Protein AF-Q94750-F1 (afdb_monomer_lite)

Sequence (107 aa):
SGDMIKKALKELKERGGSSRQAIAKYIKTNYKVDDRAESHLRRALVTGVKSGKLVHTKGIGASGSFKLADKSVTPKKVARPKTSKPKTTPKKVSTKKPKVVKPKSTT

Structure (mmCIF, N/CA/C/O backbone):
data_AF-Q94750-F1
#
_entry.id   AF-Q94750-F1
#
loop_
_atom_site.group_PDB
_atom_site.id
_atom_site.type_symbol
_atom_site.label_atom_id
_atom_site.label_alt_id
_atom_site.label_comp_id
_atom_site.label_asym_id
_atom_site.label_entity_id
_atom_site.label_seq_id
_atom_site.pdbx_PDB_ins_code
_atom_site.Cartn_x
_atom_site.Cartn_y
_atom_site.Cartn_z
_atom_site.occupancy
_atom_site.B_iso_or_equiv
_atom_site.auth_seq_id
_atom_site.auth_comp_id
_atom_site.auth_asym_id
_atom_site.auth_atom_id
_atom_site.pdbx_PDB_model_num
ATOM 1 N N . SER A 1 1 ? -4.217 -11.133 -4.138 1.00 65.81 1 SER A N 1
ATOM 2 C CA . SER A 1 1 ? -3.713 -9.966 -3.368 1.00 65.81 1 SER A CA 1
ATOM 3 C C . SER A 1 1 ? -4.097 -8.601 -3.932 1.00 65.81 1 SER A C 1
ATOM 5 O O . SER A 1 1 ? -4.204 -7.665 -3.150 1.00 65.81 1 SER A O 1
ATOM 7 N N . GLY A 1 2 ? -4.287 -8.441 -5.251 1.00 78.69 2 GLY A N 1
ATOM 8 C CA . GLY A 1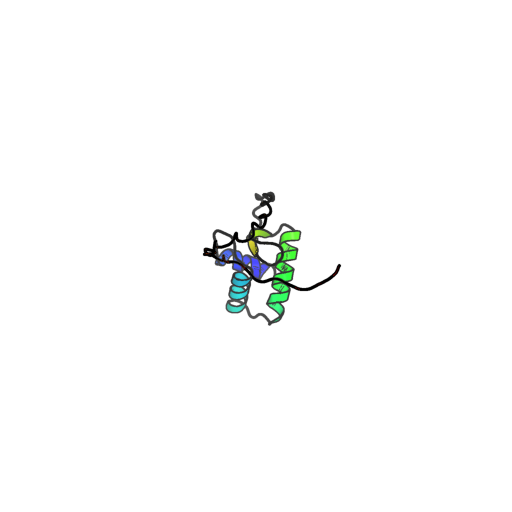 2 ? -4.562 -7.126 -5.851 1.00 78.69 2 GLY A CA 1
ATOM 9 C C . GLY A 1 2 ? -5.846 -6.454 -5.348 1.00 78.69 2 GLY A C 1
ATOM 10 O O . GLY A 1 2 ? -5.836 -5.255 -5.085 1.00 78.69 2 GLY A O 1
ATOM 11 N N . ASP A 1 3 ? -6.922 -7.212 -5.148 1.00 87.31 3 ASP A N 1
ATOM 12 C CA . ASP A 1 3 ? -8.224 -6.655 -4.749 1.00 87.31 3 ASP A CA 1
ATOM 13 C C . ASP A 1 3 ? -8.240 -6.140 -3.308 1.00 87.31 3 ASP A C 1
ATOM 15 O O . ASP A 1 3 ? -8.797 -5.077 -3.038 1.00 87.31 3 ASP A O 1
ATOM 19 N N . MET A 1 4 ? -7.527 -6.820 -2.404 1.00 89.88 4 MET A N 1
ATOM 20 C CA . MET A 1 4 ? -7.328 -6.364 -1.022 1.00 89.88 4 MET A CA 1
ATOM 21 C C . MET A 1 4 ? -6.568 -5.032 -0.970 1.00 89.88 4 MET A C 1
ATOM 23 O O . MET A 1 4 ? -6.937 -4.136 -0.216 1.00 89.88 4 MET A O 1
ATOM 27 N N . ILE A 1 5 ? -5.547 -4.867 -1.818 1.00 88.62 5 ILE A N 1
ATOM 28 C CA . ILE A 1 5 ? -4.765 -3.624 -1.906 1.00 88.62 5 ILE A CA 1
ATOM 29 C C . ILE A 1 5 ? -5.629 -2.483 -2.458 1.00 88.62 5 ILE A C 1
ATOM 31 O O . ILE A 1 5 ? -5.600 -1.379 -1.923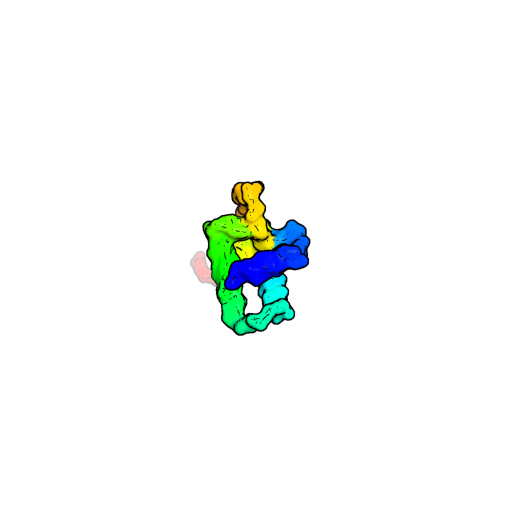 1.00 88.62 5 ILE A O 1
ATOM 35 N N . LYS A 1 6 ? -6.432 -2.739 -3.500 1.00 88.81 6 LYS A N 1
ATOM 36 C CA . LYS A 1 6 ? -7.344 -1.732 -4.065 1.00 88.81 6 LYS A CA 1
ATOM 37 C C . LYS A 1 6 ? -8.382 -1.266 -3.046 1.00 88.81 6 LYS A C 1
ATOM 39 O O . LYS A 1 6 ? -8.635 -0.068 -2.964 1.00 88.81 6 LYS A O 1
ATOM 44 N N . LYS A 1 7 ? -8.966 -2.190 -2.274 1.00 90.69 7 LYS A N 1
ATOM 45 C CA . LYS A 1 7 ? -9.904 -1.850 -1.195 1.00 90.69 7 LYS A CA 1
ATOM 46 C C . LYS A 1 7 ? -9.218 -1.032 -0.102 1.00 90.69 7 LYS A C 1
ATOM 48 O O . LYS A 1 7 ? -9.718 0.030 0.239 1.00 90.69 7 LYS A O 1
ATOM 53 N N . ALA A 1 8 ? -8.029 -1.441 0.340 1.00 91.19 8 ALA A N 1
ATOM 54 C CA . ALA A 1 8 ? -7.252 -0.689 1.326 1.00 91.19 8 ALA A CA 1
ATOM 55 C C . ALA A 1 8 ? -6.967 0.755 0.877 1.00 91.19 8 ALA A C 1
ATOM 57 O O . ALA A 1 8 ? -7.147 1.692 1.647 1.00 91.19 8 ALA A O 1
ATOM 58 N N . LEU A 1 9 ? -6.560 0.939 -0.385 1.00 88.19 9 LEU A N 1
ATOM 59 C CA . LEU A 1 9 ? -6.287 2.261 -0.960 1.00 88.19 9 LEU A CA 1
ATOM 60 C C . LEU A 1 9 ? -7.544 3.135 -1.064 1.00 88.19 9 LEU A C 1
ATOM 62 O O . LEU A 1 9 ? -7.451 4.352 -0.920 1.00 88.19 9 LEU A O 1
ATOM 66 N N . LYS A 1 10 ? -8.706 2.525 -1.318 1.00 88.25 10 LYS A N 1
ATOM 67 C CA . LYS A 1 10 ? -9.998 3.222 -1.362 1.00 88.25 10 LYS A CA 1
ATOM 68 C C . LYS A 1 10 ? -10.519 3.597 0.019 1.00 88.25 10 LYS A C 1
ATOM 70 O O . LYS A 1 10 ? -11.189 4.617 0.122 1.00 88.25 10 LYS A O 1
ATOM 75 N N . GLU A 1 11 ? -10.218 2.797 1.036 1.00 90.88 11 GLU A N 1
ATOM 76 C CA . GLU A 1 11 ? -10.700 3.021 2.398 1.00 90.88 11 GLU A CA 1
ATOM 77 C C . GLU A 1 11 ? -9.853 4.055 3.138 1.00 90.88 11 GLU A C 1
ATOM 79 O O . GLU A 1 11 ? -10.377 4.997 3.720 1.00 90.88 11 GLU A O 1
ATOM 84 N N . LEU A 1 12 ? -8.526 3.919 3.059 1.00 87.00 12 LEU A N 1
ATOM 85 C CA . LEU A 1 12 ? -7.602 4.769 3.810 1.00 87.00 12 LEU A CA 1
ATOM 86 C C . LEU A 1 12 ? -7.545 6.212 3.280 1.00 87.00 12 LEU A C 1
ATOM 88 O O . LEU A 1 12 ? -7.093 7.083 4.008 1.00 87.00 12 LEU A O 1
ATOM 92 N N . LYS A 1 13 ? -7.966 6.469 2.027 1.00 82.31 13 LYS A N 1
ATOM 93 C CA . LYS A 1 13 ? -8.091 7.801 1.375 1.00 82.31 13 LYS A CA 1
ATOM 94 C C . LYS A 1 13 ? -6.997 8.820 1.732 1.00 82.31 13 LYS A C 1
ATOM 9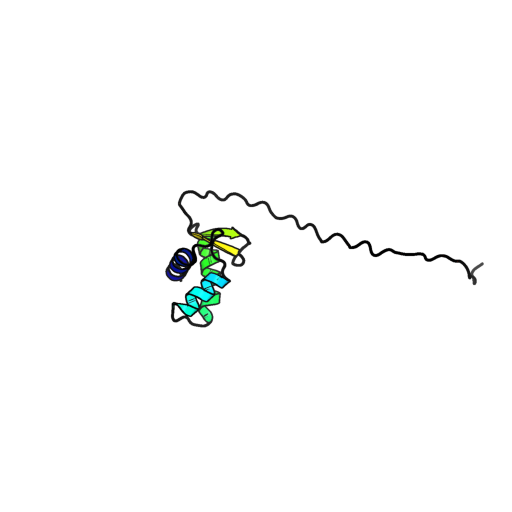6 O O . LYS A 1 13 ? -7.235 10.023 1.815 1.00 82.31 13 LYS A O 1
ATOM 101 N N . GLU A 1 14 ? -5.770 8.343 1.887 1.00 84.94 14 GLU A N 1
ATOM 102 C CA . GLU A 1 14 ? -4.637 9.171 2.277 1.00 84.94 14 GLU A CA 1
ATOM 103 C C . GLU A 1 14 ? -4.277 10.146 1.152 1.00 84.94 14 GLU A C 1
ATOM 105 O O . GLU A 1 14 ? -4.088 9.745 -0.002 1.00 84.94 14 GLU A O 1
ATOM 110 N N . ARG A 1 15 ? -4.091 11.432 1.484 1.00 83.25 15 ARG A N 1
ATOM 111 C CA . ARG A 1 15 ? -3.752 12.488 0.506 1.00 83.25 15 ARG A CA 1
ATOM 112 C C . ARG A 1 15 ? -2.520 12.128 -0.335 1.00 83.25 15 ARG A C 1
ATOM 114 O O . ARG A 1 15 ? -2.465 12.396 -1.536 1.00 83.25 15 ARG A O 1
ATOM 121 N N . GLY A 1 16 ? -1.531 11.500 0.302 1.00 82.69 16 GLY A N 1
ATOM 122 C CA . GLY A 1 16 ? -0.288 11.040 -0.317 1.00 82.69 16 GLY A CA 1
ATOM 123 C C . GLY A 1 16 ? -0.321 9.604 -0.842 1.00 82.69 16 GLY A C 1
ATOM 124 O O . GLY A 1 16 ? 0.724 9.112 -1.257 1.00 82.69 16 GLY A O 1
ATOM 125 N N . GLY A 1 17 ? -1.467 8.924 -0.824 1.00 88.69 17 GLY A N 1
ATOM 126 C CA . GLY A 1 17 ? -1.543 7.474 -0.998 1.00 88.69 17 GLY A CA 1
ATOM 127 C C . GLY A 1 17 ? -1.161 6.706 0.265 1.00 88.69 17 GLY A C 1
ATOM 128 O O . GLY A 1 17 ? -0.592 7.262 1.205 1.00 88.69 17 GLY A O 1
ATOM 129 N N . SER A 1 18 ? -1.470 5.413 0.290 1.00 91.50 18 SER A N 1
ATOM 130 C CA . SER A 1 18 ? -1.270 4.582 1.479 1.00 91.50 18 SER A CA 1
ATOM 131 C C . SER A 1 18 ? 0.088 3.893 1.449 1.00 91.50 18 SER A C 1
ATOM 133 O O . SER A 1 18 ? 0.541 3.392 0.415 1.00 91.50 18 SER A O 1
ATOM 135 N N . SER A 1 19 ? 0.748 3.854 2.605 1.00 91.12 19 SER A N 1
ATOM 136 C CA . SER A 1 19 ? 2.020 3.156 2.766 1.00 91.12 19 SER A CA 1
ATOM 137 C C . SER A 1 19 ? 1.823 1.642 2.836 1.00 91.12 19 SER A C 1
ATOM 139 O O . SER A 1 19 ? 0.755 1.150 3.208 1.00 91.12 19 SER A O 1
ATOM 141 N N . ARG A 1 20 ? 2.886 0.879 2.554 1.00 91.25 20 ARG A N 1
ATOM 142 C CA . ARG A 1 20 ? 2.885 -0.586 2.724 1.00 91.25 20 ARG A CA 1
ATOM 143 C C . ARG A 1 20 ? 2.377 -1.011 4.106 1.00 91.25 20 ARG A C 1
ATOM 145 O O . ARG A 1 20 ? 1.629 -1.975 4.207 1.00 91.25 20 ARG A O 1
ATOM 152 N N . GLN A 1 21 ? 2.808 -0.315 5.159 1.00 91.75 21 GLN A N 1
ATOM 153 C CA . GLN A 1 21 ? 2.449 -0.646 6.539 1.00 91.75 21 GLN A CA 1
ATOM 154 C C . GLN A 1 21 ? 0.962 -0.403 6.804 1.00 91.75 21 GLN A C 1
ATOM 156 O O . GLN A 1 21 ? 0.308 -1.259 7.390 1.00 91.75 21 GLN A O 1
ATOM 161 N N . ALA A 1 22 ? 0.416 0.713 6.315 1.00 91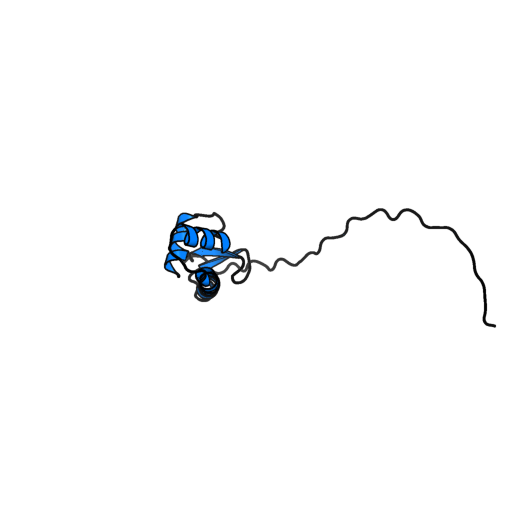.94 22 ALA A N 1
ATOM 162 C CA . ALA A 1 22 ? -1.005 1.017 6.449 1.00 91.94 22 ALA A CA 1
ATOM 163 C C . ALA A 1 22 ? -1.870 -0.015 5.707 1.00 91.94 22 ALA A C 1
ATOM 165 O O . ALA A 1 22 ? -2.830 -0.538 6.267 1.00 91.94 22 ALA A O 1
ATOM 166 N N . ILE A 1 23 ? -1.470 -0.388 4.486 1.00 91.06 23 ILE A N 1
ATOM 167 C CA . ILE A 1 23 ? -2.145 -1.432 3.702 1.00 91.06 23 ILE A CA 1
ATOM 168 C C . ILE A 1 23 ? -2.050 -2.787 4.417 1.00 91.06 23 ILE A C 1
ATOM 170 O O . ILE A 1 23 ? -3.045 -3.496 4.513 1.00 91.06 23 ILE A O 1
ATOM 174 N N . ALA A 1 24 ? -0.881 -3.148 4.957 1.00 91.12 24 ALA A N 1
ATOM 175 C CA . ALA A 1 24 ? -0.704 -4.397 5.699 1.00 91.12 24 ALA A CA 1
ATOM 176 C C . ALA A 1 24 ? -1.576 -4.443 6.962 1.00 91.12 24 ALA A C 1
ATOM 178 O O . ALA A 1 24 ? -2.216 -5.460 7.214 1.00 91.12 24 ALA A O 1
ATOM 179 N N . LYS A 1 25 ? -1.648 -3.337 7.715 1.00 92.38 25 LYS A N 1
ATOM 180 C CA . LYS A 1 25 ? -2.512 -3.216 8.895 1.00 92.38 25 LYS A CA 1
ATOM 181 C C . LYS A 1 25 ? -3.978 -3.392 8.511 1.00 92.38 25 LYS A C 1
ATOM 183 O O . LYS A 1 25 ? -4.642 -4.238 9.091 1.00 92.38 25 LYS A O 1
ATOM 188 N N . TYR A 1 26 ? -4.443 -2.674 7.489 1.00 92.50 26 TYR A N 1
ATOM 189 C CA . TYR A 1 26 ? -5.815 -2.795 6.997 1.00 92.50 26 TYR A CA 1
ATOM 190 C C . TYR A 1 26 ? -6.144 -4.226 6.562 1.00 92.50 26 TYR A C 1
ATOM 192 O O . TYR A 1 26 ? -7.207 -4.746 6.884 1.00 92.50 26 TYR A O 1
ATOM 200 N N . ILE A 1 27 ? -5.238 -4.890 5.844 1.00 90.94 27 ILE A N 1
ATOM 201 C CA . ILE A 1 27 ? -5.491 -6.252 5.376 1.00 90.94 27 ILE A CA 1
ATOM 202 C C . ILE A 1 27 ? -5.579 -7.226 6.556 1.00 90.94 27 ILE A C 1
ATOM 204 O O . ILE A 1 27 ? -6.500 -8.031 6.586 1.00 90.94 27 ILE A O 1
ATOM 208 N N . LYS A 1 28 ? -4.686 -7.106 7.544 1.00 90.19 28 LYS A N 1
ATOM 209 C CA . LYS A 1 28 ? -4.696 -7.941 8.755 1.00 90.19 28 LYS A CA 1
ATOM 210 C C . LYS A 1 28 ? -5.951 -7.751 9.609 1.00 90.19 28 LYS A C 1
ATOM 212 O O . LYS A 1 28 ? -6.406 -8.706 10.221 1.00 90.19 28 LYS A O 1
ATOM 217 N N . THR A 1 29 ? -6.505 -6.539 9.665 1.00 91.00 29 THR A N 1
ATOM 218 C CA . THR A 1 29 ? -7.706 -6.259 10.470 1.00 91.00 29 THR A CA 1
ATOM 219 C C . THR A 1 29 ? -9.008 -6.608 9.754 1.00 91.00 29 THR A C 1
ATOM 221 O O . THR A 1 29 ? -9.995 -6.886 10.420 1.00 91.00 29 THR A O 1
ATOM 224 N N . ASN A 1 30 ? -9.038 -6.573 8.416 1.00 90.75 30 ASN A N 1
ATOM 225 C CA . ASN A 1 30 ? -10.273 -6.739 7.634 1.00 90.75 30 ASN A CA 1
ATOM 226 C C . ASN A 1 30 ? -10.392 -8.100 6.932 1.00 90.75 30 ASN A C 1
ATOM 228 O O . ASN A 1 30 ? -11.477 -8.456 6.478 1.00 90.75 30 ASN A O 1
ATOM 232 N N . TYR A 1 31 ? -9.300 -8.855 6.804 1.00 89.25 31 TYR A N 1
ATOM 233 C CA . TYR A 1 31 ? -9.277 -10.141 6.110 1.00 89.25 31 TYR A CA 1
ATOM 234 C C . TYR A 1 31 ? -8.511 -11.175 6.930 1.00 89.25 31 TYR A C 1
ATOM 236 O O . TYR A 1 31 ? -7.509 -10.861 7.568 1.00 89.25 31 TYR A O 1
ATOM 244 N N . LYS A 1 32 ? -8.943 -12.437 6.854 1.00 87.94 32 LYS A N 1
ATOM 245 C CA . LYS A 1 32 ? -8.148 -13.563 7.352 1.00 87.94 32 LYS A CA 1
ATOM 246 C C . LYS A 1 32 ? -6.971 -13.776 6.407 1.00 87.94 32 LYS A C 1
ATOM 248 O O . LYS A 1 32 ? -7.165 -14.168 5.258 1.00 87.94 32 LYS A O 1
ATOM 253 N N . VAL A 1 33 ? -5.769 -13.463 6.877 1.00 87.19 33 VAL A N 1
ATOM 254 C CA . VAL A 1 33 ? -4.530 -13.589 6.110 1.00 87.19 33 VAL A CA 1
ATOM 255 C C . VAL A 1 33 ? -3.445 -14.272 6.930 1.00 87.19 33 VAL A C 1
ATOM 257 O O . VAL A 1 33 ? -3.276 -13.968 8.106 1.00 87.19 33 VAL A O 1
ATOM 260 N N . ASP A 1 34 ? -2.692 -15.159 6.285 1.00 87.12 34 ASP A N 1
ATOM 261 C CA . ASP A 1 34 ? -1.540 -15.835 6.885 1.00 87.12 34 ASP A CA 1
ATOM 262 C C . ASP A 1 34 ? -0.340 -14.892 7.060 1.00 87.12 34 ASP A C 1
ATOM 264 O O . ASP A 1 34 ? -0.234 -13.851 6.403 1.00 87.12 34 ASP A O 1
ATOM 268 N N . ASP A 1 35 ? 0.659 -15.305 7.842 1.00 84.69 35 ASP A N 1
ATOM 269 C CA . ASP A 1 35 ? 1.902 -14.544 8.057 1.00 84.69 35 ASP A CA 1
ATOM 270 C C . ASP A 1 35 ? 2.681 -14.258 6.760 1.00 84.69 35 ASP A C 1
ATOM 272 O O . ASP A 1 35 ? 3.403 -13.264 6.633 1.00 84.69 35 ASP A O 1
ATOM 276 N N . ARG A 1 36 ? 2.478 -15.089 5.728 1.00 88.00 36 ARG A N 1
ATOM 277 C CA . ARG A 1 36 ? 3.049 -14.906 4.379 1.00 88.00 36 ARG A CA 1
ATOM 278 C C . ARG A 1 36 ? 2.363 -13.801 3.570 1.00 88.00 36 ARG A C 1
ATOM 280 O O . ARG A 1 36 ? 2.810 -13.457 2.474 1.00 88.00 36 ARG A O 1
ATOM 287 N N . ALA A 1 37 ? 1.291 -13.201 4.075 1.00 87.56 37 ALA A N 1
ATOM 288 C CA . ALA A 1 37 ? 0.603 -12.131 3.370 1.00 87.56 37 ALA A CA 1
ATOM 289 C C . ALA A 1 37 ? 1.486 -10.895 3.188 1.00 87.56 37 ALA A C 1
ATOM 291 O O . ALA A 1 37 ? 1.407 -10.243 2.148 1.00 87.56 37 ALA A O 1
ATOM 292 N N . GLU A 1 38 ? 2.384 -10.593 4.129 1.00 88.50 38 GLU A N 1
ATOM 293 C CA . GLU A 1 38 ? 3.289 -9.450 3.991 1.00 88.50 38 GLU A CA 1
ATOM 294 C C . GLU A 1 38 ? 4.292 -9.611 2.846 1.00 88.50 38 GLU A C 1
ATOM 296 O O . GLU A 1 38 ? 4.560 -8.651 2.116 1.00 88.50 38 GLU A O 1
ATOM 301 N N . SER A 1 39 ? 4.847 -10.810 2.658 1.00 90.81 39 SER A N 1
ATOM 302 C CA . SER A 1 39 ? 5.779 -11.084 1.562 1.00 90.81 39 SER A CA 1
ATOM 303 C C . SER A 1 39 ? 5.057 -11.050 0.212 1.00 90.81 39 SER A C 1
ATOM 305 O O . SER A 1 39 ? 5.551 -10.435 -0.739 1.00 90.81 39 SER A O 1
ATOM 307 N N . HIS A 1 40 ? 3.837 -11.591 0.142 1.00 90.44 40 HIS A N 1
ATOM 308 C CA . HIS A 1 40 ? 2.970 -11.452 -1.029 1.00 90.44 40 HIS A CA 1
ATOM 309 C C . HIS A 1 40 ? 2.600 -9.996 -1.322 1.00 90.44 40 HIS A C 1
ATOM 311 O O . HIS A 1 40 ? 2.607 -9.587 -2.481 1.00 90.44 40 HIS A O 1
ATOM 317 N N . LEU A 1 41 ? 2.329 -9.193 -0.294 1.00 91.62 41 LEU A N 1
ATOM 318 C CA . LEU A 1 41 ? 1.997 -7.777 -0.421 1.00 91.62 41 LEU A CA 1
ATOM 319 C C . LEU A 1 41 ? 3.187 -6.987 -0.979 1.00 91.62 41 LEU A C 1
ATOM 321 O O . LEU A 1 41 ? 3.021 -6.241 -1.943 1.00 91.62 41 LEU A O 1
ATOM 325 N N . ARG A 1 42 ? 4.406 -7.206 -0.461 1.00 91.25 42 ARG A N 1
ATOM 326 C CA . ARG A 1 42 ? 5.635 -6.591 -1.006 1.00 91.25 42 ARG A CA 1
ATOM 327 C C . ARG A 1 42 ? 5.796 -6.891 -2.496 1.00 91.25 42 ARG A C 1
ATOM 329 O O . ARG A 1 42 ? 6.035 -5.977 -3.285 1.00 91.25 42 ARG A O 1
ATOM 336 N N . ARG A 1 43 ? 5.627 -8.158 -2.886 1.00 92.75 43 ARG A N 1
ATOM 337 C CA . ARG A 1 43 ? 5.770 -8.592 -4.283 1.00 92.75 43 ARG A CA 1
ATOM 338 C C . ARG A 1 43 ? 4.662 -8.018 -5.170 1.00 92.75 43 ARG A C 1
ATOM 340 O O . ARG A 1 43 ? 4.946 -7.547 -6.270 1.00 92.75 43 ARG A O 1
ATOM 347 N N . ALA A 1 44 ? 3.425 -7.981 -4.678 1.00 91.31 44 ALA A N 1
ATOM 348 C CA . ALA A 1 44 ? 2.271 -7.428 -5.384 1.00 91.31 44 ALA A CA 1
ATOM 349 C C . ALA A 1 44 ? 2.384 -5.914 -5.621 1.00 91.31 44 ALA A C 1
ATOM 351 O O . ALA A 1 44 ? 2.024 -5.441 -6.693 1.00 91.31 44 ALA A O 1
ATOM 352 N N . LEU A 1 45 ? 2.914 -5.150 -4.662 1.00 91.00 45 LEU A N 1
ATOM 353 C CA . LEU A 1 45 ? 3.117 -3.709 -4.834 1.00 91.00 45 LEU A CA 1
ATOM 354 C C . LEU A 1 45 ? 4.192 -3.408 -5.883 1.00 91.00 45 LEU A C 1
ATOM 356 O O . LEU A 1 45 ? 3.959 -2.612 -6.787 1.00 91.00 45 LEU A O 1
ATOM 360 N N . VAL A 1 46 ? 5.342 -4.089 -5.820 1.00 90.56 46 VAL A N 1
ATOM 361 C CA . VAL A 1 46 ? 6.430 -3.897 -6.796 1.00 90.56 46 VAL A CA 1
ATOM 362 C C . VAL A 1 46 ? 5.987 -4.292 -8.203 1.00 90.56 46 VAL A C 1
ATOM 364 O O . VAL A 1 46 ? 6.234 -3.558 -9.156 1.00 90.56 46 VAL A O 1
ATOM 367 N N . THR A 1 47 ? 5.318 -5.436 -8.345 1.00 91.50 47 THR A N 1
ATOM 368 C CA . THR A 1 47 ? 4.785 -5.879 -9.644 1.00 91.50 47 THR A CA 1
ATOM 369 C C . THR A 1 47 ? 3.664 -4.965 -10.133 1.00 91.50 47 THR A C 1
ATOM 371 O O . THR A 1 47 ? 3.668 -4.593 -11.297 1.00 91.50 47 THR A O 1
ATOM 374 N N . GLY A 1 48 ? 2.767 -4.511 -9.253 1.00 88.88 48 GLY A N 1
ATOM 375 C CA . GLY A 1 48 ? 1.691 -3.579 -9.593 1.00 88.88 48 GLY A CA 1
ATOM 376 C C . GLY A 1 48 ? 2.188 -2.225 -10.100 1.00 88.88 48 GLY A C 1
ATOM 377 O O . GLY A 1 48 ? 1.594 -1.676 -11.027 1.00 88.88 48 GLY A O 1
ATOM 378 N N . VAL A 1 49 ? 3.296 -1.720 -9.549 1.00 89.00 49 VAL A N 1
ATOM 379 C CA . VAL A 1 49 ? 3.961 -0.502 -10.040 1.00 89.00 49 VAL A CA 1
ATOM 380 C C . VAL A 1 49 ? 4.666 -0.750 -11.371 1.00 89.00 49 VAL A C 1
ATOM 382 O O . VAL A 1 49 ? 4.520 0.049 -12.290 1.00 89.00 49 VAL A O 1
ATOM 385 N N . LYS A 1 50 ? 5.362 -1.885 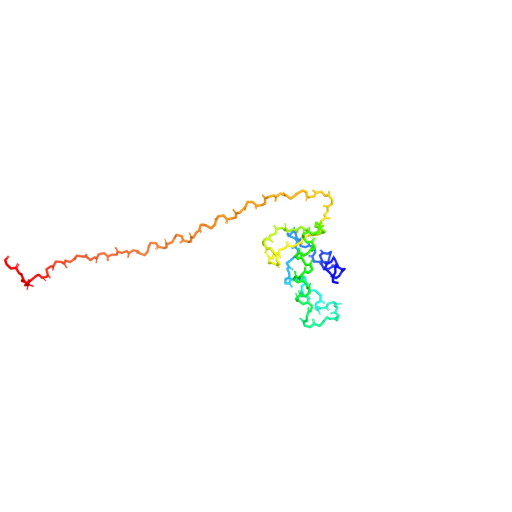-11.527 1.00 89.00 50 LYS A N 1
ATOM 386 C CA . LYS A 1 50 ? 5.977 -2.275 -12.811 1.00 89.00 50 LYS A CA 1
ATOM 387 C C . LYS A 1 50 ? 4.945 -2.437 -13.930 1.00 89.00 50 LYS A C 1
ATOM 389 O O . LYS A 1 50 ? 5.213 -2.061 -15.061 1.00 89.00 50 LYS A O 1
ATOM 394 N N . SER A 1 51 ? 3.765 -2.969 -13.614 1.00 88.06 51 SER A N 1
ATOM 395 C CA . SER A 1 51 ? 2.654 -3.125 -14.558 1.00 88.06 51 SER A CA 1
ATOM 396 C C . SER A 1 51 ? 1.851 -1.838 -14.793 1.00 88.06 51 SER A C 1
ATOM 398 O O . SER A 1 51 ? 0.865 -1.886 -15.520 1.00 88.06 51 SER A O 1
ATOM 400 N N . GLY A 1 52 ? 2.187 -0.721 -14.138 1.00 85.62 52 GLY A N 1
ATOM 401 C CA . GLY A 1 52 ? 1.472 0.553 -14.288 1.00 85.62 52 GLY A CA 1
ATOM 402 C C . GLY A 1 52 ? 0.067 0.590 -13.673 1.00 85.62 52 GLY A C 1
ATOM 403 O O . GLY A 1 52 ? -0.683 1.527 -13.918 1.00 85.62 52 GLY A O 1
ATOM 404 N N . LYS A 1 53 ? -0.311 -0.406 -12.859 1.00 85.75 53 LYS A N 1
ATOM 405 C CA . LYS A 1 53 ? -1.613 -0.449 -12.159 1.00 85.75 53 LYS A CA 1
ATOM 406 C C . LYS A 1 53 ? -1.620 0.410 -10.891 1.00 85.75 53 LYS A C 1
ATOM 408 O O . LYS A 1 53 ? -2.683 0.788 -10.398 1.00 85.75 53 LYS A O 1
ATOM 413 N N . LEU A 1 54 ? -0.436 0.673 -10.341 1.00 88.50 54 LEU A N 1
ATOM 414 C CA . LEU A 1 54 ? -0.199 1.492 -9.157 1.00 88.50 54 LEU A CA 1
ATOM 415 C C . LEU A 1 54 ? 0.897 2.513 -9.455 1.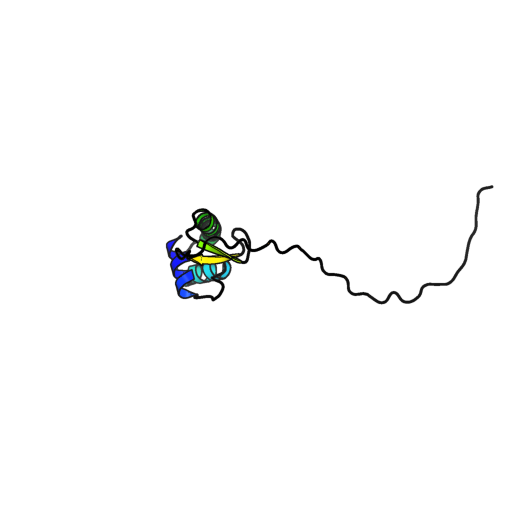00 88.50 54 LEU A C 1
ATOM 417 O O . LEU A 1 54 ? 1.822 2.229 -10.213 1.00 88.50 54 LEU A O 1
ATOM 421 N N . VAL A 1 55 ? 0.829 3.669 -8.802 1.00 88.44 55 VAL A N 1
ATOM 422 C CA . VAL A 1 55 ? 1.840 4.727 -8.915 1.00 88.44 55 VAL A CA 1
ATOM 423 C C . VAL A 1 55 ? 2.500 4.946 -7.557 1.00 88.44 55 VAL A C 1
ATOM 425 O O . VAL A 1 55 ? 1.816 5.026 -6.532 1.00 88.44 55 VAL A O 1
ATOM 428 N N . HIS A 1 56 ? 3.831 5.055 -7.543 1.00 88.00 56 HIS A N 1
ATOM 429 C CA . HIS A 1 56 ? 4.565 5.536 -6.374 1.00 88.00 56 HIS A CA 1
ATOM 430 C C . HIS A 1 56 ? 4.377 7.034 -6.208 1.00 88.00 56 HIS A C 1
ATOM 432 O O . HIS A 1 56 ? 4.669 7.811 -7.113 1.00 88.00 56 HIS A O 1
ATOM 438 N N . THR A 1 57 ? 3.975 7.443 -5.014 1.00 87.31 57 THR A N 1
ATOM 439 C CA . THR A 1 57 ? 3.989 8.854 -4.620 1.00 87.31 57 THR A CA 1
ATOM 440 C C . THR A 1 57 ? 5.254 9.206 -3.854 1.00 87.31 57 THR A C 1
ATOM 442 O O . THR A 1 57 ? 5.790 10.301 -4.002 1.00 87.31 57 THR A O 1
ATOM 445 N N . LYS A 1 58 ? 5.737 8.275 -3.027 1.00 85.75 58 LYS A N 1
ATOM 446 C CA . LYS A 1 58 ? 6.921 8.431 -2.180 1.00 85.75 58 LYS A CA 1
ATOM 447 C C . LYS A 1 58 ? 7.689 7.119 -2.116 1.00 85.75 58 LYS A C 1
ATOM 449 O O . LYS A 1 58 ? 7.072 6.057 -2.083 1.00 85.75 58 LYS A O 1
ATOM 454 N N . GLY A 1 59 ? 9.009 7.214 -1.985 1.00 86.62 59 GLY A N 1
ATOM 455 C CA . GLY A 1 59 ? 9.887 6.060 -1.789 1.00 86.62 59 GLY A CA 1
ATOM 456 C C . GLY A 1 59 ? 10.232 5.298 -3.074 1.00 86.62 59 GLY A C 1
ATOM 457 O O . GLY A 1 59 ? 9.920 5.732 -4.182 1.00 86.62 59 GLY A O 1
ATOM 458 N N . ILE A 1 60 ? 10.944 4.180 -2.910 1.00 84.06 60 ILE A N 1
ATOM 459 C CA . ILE A 1 60 ? 11.497 3.353 -3.991 1.00 84.06 60 ILE A CA 1
ATOM 460 C C . ILE A 1 60 ? 11.248 1.874 -3.659 1.00 84.06 60 ILE A C 1
ATOM 462 O O . ILE A 1 60 ? 11.431 1.427 -2.524 1.00 84.06 60 ILE A O 1
ATOM 466 N N . GLY A 1 61 ? 10.849 1.091 -4.664 1.00 83.38 61 GLY A N 1
ATOM 467 C CA . GLY A 1 61 ? 10.505 -0.325 -4.495 1.00 83.38 61 GLY A CA 1
ATOM 468 C C . GLY A 1 61 ? 9.302 -0.544 -3.568 1.00 83.38 61 GLY A C 1
ATOM 469 O O . GLY A 1 61 ? 8.381 0.256 -3.532 1.00 83.38 61 GLY A O 1
ATOM 470 N N . ALA A 1 62 ? 9.294 -1.623 -2.783 1.00 81.25 62 ALA A N 1
ATOM 471 C CA . ALA A 1 62 ? 8.200 -1.900 -1.839 1.00 81.25 62 ALA A CA 1
ATOM 472 C C . ALA A 1 62 ? 8.165 -0.945 -0.623 1.00 81.25 62 ALA A C 1
ATOM 474 O O . ALA A 1 62 ? 7.268 -1.042 0.220 1.00 81.25 62 ALA A O 1
ATOM 475 N N . SER A 1 63 ? 9.170 -0.073 -0.491 1.00 83.06 63 SER A N 1
ATOM 476 C CA . SER A 1 63 ? 9.273 0.912 0.579 1.00 83.06 63 SER A CA 1
ATOM 477 C C . SER A 1 63 ? 8.768 2.250 0.063 1.00 83.06 63 SER A C 1
ATOM 479 O O . SER A 1 63 ? 9.496 3.000 -0.586 1.00 83.06 63 SER A O 1
ATOM 481 N N . GLY A 1 64 ? 7.490 2.526 0.305 1.00 89.31 64 GLY A N 1
ATOM 482 C CA . GLY A 1 64 ? 6.862 3.707 -0.255 1.00 89.31 64 GLY A CA 1
ATOM 483 C C . GLY A 1 64 ? 5.380 3.832 0.041 1.00 89.31 64 GLY A C 1
ATOM 484 O O . GLY A 1 64 ? 4.795 3.041 0.790 1.00 89.31 64 GLY A O 1
ATOM 485 N N . SER A 1 65 ? 4.804 4.871 -0.554 1.00 90.25 65 SER A N 1
ATOM 486 C CA . SER A 1 65 ? 3.367 5.139 -0.577 1.00 90.25 65 SER A CA 1
ATOM 487 C C . SER A 1 65 ? 2.840 4.969 -1.997 1.00 90.25 65 SER A C 1
ATOM 489 O O . SER A 1 65 ? 3.509 5.331 -2.969 1.00 90.25 65 SER A O 1
ATOM 491 N N . PHE A 1 66 ? 1.654 4.376 -2.097 1.00 90.81 66 PHE A N 1
ATOM 492 C CA . PHE A 1 66 ? 1.072 3.913 -3.348 1.00 90.81 66 PHE A CA 1
ATOM 493 C C . PHE A 1 66 ? -0.294 4.555 -3.554 1.00 90.81 66 PHE A C 1
ATOM 495 O O . PHE A 1 66 ? -1.064 4.712 -2.607 1.00 90.81 66 PHE A O 1
ATOM 502 N N . LYS A 1 67 ? -0.605 4.895 -4.803 1.00 89.50 67 LYS A N 1
ATOM 503 C CA . LYS A 1 67 ? -1.951 5.270 -5.247 1.00 89.50 67 LYS A CA 1
ATOM 504 C C . LYS A 1 67 ? -2.386 4.353 -6.381 1.00 89.50 67 LYS A C 1
ATOM 506 O O . LYS A 1 67 ? -1.546 3.770 -7.072 1.00 89.50 67 LYS A O 1
ATOM 511 N N . LEU A 1 68 ? -3.698 4.227 -6.563 1.00 88.12 68 LEU A N 1
ATOM 512 C CA . LEU A 1 68 ? -4.243 3.632 -7.779 1.00 88.12 68 LEU A CA 1
ATOM 513 C C . LEU A 1 68 ? -3.816 4.490 -8.972 1.00 88.12 68 LEU A C 1
ATOM 515 O O . LEU A 1 68 ? -3.778 5.715 -8.868 1.00 88.12 68 LEU A O 1
ATOM 519 N N . ALA A 1 69 ? -3.430 3.842 -10.069 1.00 81.25 69 ALA A N 1
ATOM 520 C CA . ALA A 1 69 ? -3.150 4.555 -11.302 1.00 81.25 69 ALA A CA 1
ATOM 521 C C . ALA A 1 69 ? -4.475 5.044 -11.895 1.00 81.25 69 ALA A C 1
ATOM 523 O O . ALA A 1 69 ? -5.224 4.274 -12.495 1.00 81.25 69 ALA A O 1
ATOM 524 N N . ASP A 1 70 ? -4.772 6.325 -11.711 1.00 64.12 70 ASP A N 1
ATOM 525 C CA . ASP A 1 70 ? -5.727 7.020 -12.561 1.00 64.12 70 ASP A CA 1
ATOM 526 C C . ASP A 1 70 ? -5.094 7.143 -13.954 1.00 64.12 70 ASP A C 1
ATOM 528 O O . ASP A 1 70 ? -3.886 7.371 -14.064 1.00 64.12 70 ASP A O 1
ATOM 532 N N . LYS A 1 71 ? -5.883 7.014 -15.029 1.00 53.91 71 LYS A N 1
ATOM 533 C CA . LYS A 1 71 ? -5.434 7.089 -16.441 1.00 53.91 71 LYS A CA 1
ATOM 534 C C . LYS A 1 71 ? -4.725 8.413 -16.831 1.00 53.91 71 LYS A C 1
ATOM 536 O O . LYS A 1 71 ? -4.473 8.648 -18.004 1.00 53.91 71 LYS A O 1
ATOM 541 N N . SER A 1 72 ? -4.396 9.274 -15.868 1.00 43.81 72 SER A N 1
ATOM 542 C CA . SER A 1 72 ? -3.931 10.653 -16.022 1.00 43.81 72 SER A CA 1
ATOM 543 C C . SER A 1 72 ? -2.563 10.939 -15.379 1.00 43.81 72 SER A C 1
ATOM 545 O O . SER A 1 72 ? -2.209 12.107 -15.216 1.00 43.81 72 SER A O 1
ATOM 547 N N . VAL A 1 73 ? -1.770 9.942 -14.973 1.00 48.06 73 VAL A N 1
ATOM 548 C CA . VAL A 1 73 ? -0.459 10.236 -14.361 1.00 48.06 73 VAL A CA 1
ATOM 549 C C . VAL A 1 73 ? 0.668 9.529 -15.096 1.00 48.06 73 VAL A C 1
ATOM 551 O O . VAL A 1 73 ? 1.210 8.517 -14.660 1.00 48.06 73 VAL A O 1
ATOM 554 N N . THR A 1 74 ? 1.055 10.140 -16.216 1.00 44.59 74 THR A N 1
ATOM 555 C CA . THR A 1 74 ? 2.423 10.080 -16.740 1.00 44.59 74 THR A CA 1
ATOM 556 C C . THR A 1 74 ? 3.416 10.241 -15.584 1.00 44.59 74 THR A C 1
ATOM 558 O O . THR A 1 74 ? 3.214 11.124 -14.740 1.00 44.59 74 THR A O 1
ATOM 561 N N . PRO A 1 75 ? 4.485 9.434 -15.509 1.00 49.22 75 PRO A N 1
ATOM 562 C CA . PRO A 1 75 ? 5.401 9.450 -14.381 1.00 49.22 75 PRO A CA 1
ATOM 563 C C . PRO A 1 75 ? 6.116 10.802 -14.337 1.00 49.22 75 PRO A C 1
ATOM 565 O O . PRO A 1 75 ? 7.086 11.034 -15.057 1.00 49.22 75 PRO A O 1
ATOM 568 N N . LYS A 1 76 ? 5.664 11.713 -13.465 1.00 49.19 76 LYS A N 1
ATOM 569 C CA . LYS A 1 76 ? 6.491 12.848 -13.054 1.00 49.19 76 LYS A CA 1
ATOM 570 C C . LYS A 1 76 ? 7.675 12.250 -12.307 1.00 49.19 76 LYS A C 1
ATOM 572 O O . LYS A 1 76 ? 7.573 11.900 -11.137 1.00 49.19 76 LYS A O 1
ATOM 577 N N . LYS A 1 77 ? 8.771 12.086 -13.048 1.00 51.56 77 LYS A N 1
ATOM 578 C CA . LYS A 1 77 ? 10.157 11.927 -12.609 1.00 51.56 77 LYS A CA 1
ATOM 579 C C . LYS A 1 77 ? 10.376 12.739 -11.331 1.00 51.56 77 LYS A C 1
ATOM 581 O O . LYS A 1 77 ? 10.692 13.924 -11.392 1.00 51.56 77 LYS A O 1
ATOM 586 N N . VAL A 1 78 ? 10.168 12.120 -10.168 1.00 50.69 78 VAL A N 1
ATOM 587 C CA . VAL A 1 78 ? 10.516 12.747 -8.896 1.00 50.69 78 VAL A CA 1
ATOM 588 C C . VAL A 1 78 ? 12.026 12.672 -8.816 1.00 50.69 78 VAL A C 1
ATOM 590 O O . VAL A 1 78 ? 12.619 11.595 -8.732 1.00 50.69 78 VAL A O 1
ATOM 593 N N . ALA A 1 79 ? 12.632 13.844 -8.954 1.00 51.06 79 ALA A N 1
ATOM 594 C CA . ALA A 1 79 ? 14.048 14.059 -8.807 1.00 51.06 79 ALA A CA 1
ATOM 595 C C . ALA A 1 79 ? 14.554 13.345 -7.549 1.00 51.06 79 ALA A C 1
ATOM 597 O O . ALA A 1 79 ? 14.089 13.571 -6.434 1.00 51.06 79 ALA A O 1
ATOM 598 N N . ARG A 1 80 ? 15.523 12.464 -7.786 1.00 48.72 80 ARG A N 1
ATOM 599 C CA . ARG A 1 80 ? 16.510 11.952 -6.840 1.00 48.72 80 ARG A CA 1
ATOM 600 C C . ARG A 1 80 ? 16.757 12.972 -5.713 1.00 48.72 80 ARG A C 1
ATOM 602 O O . ARG A 1 80 ? 17.336 14.020 -6.009 1.00 48.72 80 ARG A O 1
ATOM 609 N N . PRO A 1 81 ? 16.390 12.708 -4.445 1.00 46.69 81 PRO A N 1
ATOM 610 C CA . PRO A 1 81 ? 16.925 13.503 -3.357 1.00 46.69 81 PRO A CA 1
ATOM 611 C C . PRO A 1 81 ? 18.418 13.185 -3.294 1.00 46.69 81 PRO A C 1
ATOM 613 O O . PRO A 1 81 ? 18.833 12.100 -2.884 1.00 46.69 81 PRO A O 1
ATOM 616 N N . LYS A 1 82 ? 19.236 14.115 -3.794 1.00 47.50 82 LYS A N 1
ATOM 617 C CA . LYS A 1 82 ? 20.658 14.140 -3.481 1.00 47.50 82 LYS A CA 1
ATOM 618 C C . LYS A 1 82 ? 20.748 14.258 -1.963 1.00 47.50 82 LYS A C 1
ATOM 620 O O . LYS A 1 82 ? 20.374 15.267 -1.382 1.00 47.50 82 LYS A O 1
ATOM 625 N N . THR A 1 83 ? 21.225 13.188 -1.351 1.00 47.88 83 THR A N 1
ATOM 626 C CA . THR A 1 83 ? 21.891 13.167 -0.055 1.00 47.88 83 THR A CA 1
ATOM 627 C C . THR A 1 83 ? 22.749 14.422 0.141 1.00 47.88 83 THR A C 1
ATOM 629 O O . THR A 1 83 ? 23.862 14.489 -0.378 1.00 47.88 83 THR A O 1
ATOM 632 N N . SER A 1 84 ? 22.274 15.394 0.917 1.00 50.78 84 SER A N 1
ATOM 633 C CA . SER A 1 84 ? 23.154 16.290 1.663 1.00 50.78 84 SER A CA 1
ATOM 634 C C . SER A 1 84 ? 23.238 15.748 3.083 1.00 50.78 84 SER A C 1
ATOM 636 O O . SER A 1 84 ? 22.319 15.901 3.886 1.00 50.78 84 SER A O 1
ATOM 638 N N . LYS A 1 85 ? 24.338 15.037 3.337 1.00 55.06 85 LYS A N 1
ATOM 639 C CA . LYS A 1 85 ? 24.802 14.620 4.662 1.00 55.06 85 LYS A CA 1
ATOM 640 C C . LYS A 1 85 ? 24.683 15.774 5.681 1.00 55.06 85 LYS A C 1
ATOM 642 O O . LYS A 1 85 ? 24.887 16.928 5.297 1.00 55.06 85 LYS A O 1
ATOM 647 N N . PRO A 1 86 ? 24.413 15.470 6.963 1.00 45.22 86 PRO A N 1
ATOM 648 C CA . PRO A 1 86 ? 24.319 16.465 8.026 1.00 45.22 86 PRO A CA 1
ATOM 649 C C . PRO A 1 86 ? 25.662 17.187 8.190 1.00 45.22 86 PRO A C 1
ATOM 651 O O . PRO A 1 86 ? 26.674 16.570 8.522 1.00 45.22 86 PRO A O 1
ATOM 654 N N . LYS A 1 87 ? 25.676 18.500 7.939 1.00 46.72 87 LYS A N 1
ATOM 655 C CA . LYS A 1 87 ? 26.820 19.362 8.244 1.00 46.72 87 LYS A CA 1
ATOM 656 C C . LYS A 1 87 ? 26.767 19.701 9.734 1.00 46.72 87 LYS A C 1
ATOM 658 O O . LYS A 1 87 ? 26.034 20.579 10.166 1.00 46.72 87 LYS A O 1
ATOM 663 N N . THR A 1 88 ? 27.485 18.881 10.490 1.00 46.16 88 THR A N 1
ATOM 664 C CA . THR A 1 88 ? 28.398 19.266 11.571 1.00 46.16 88 THR A CA 1
ATOM 665 C C . THR A 1 88 ? 27.990 20.477 12.415 1.00 46.16 88 THR A C 1
ATOM 667 O O . THR A 1 88 ? 28.171 21.627 12.027 1.00 46.16 88 THR A O 1
ATOM 670 N N . THR A 1 89 ? 27.563 20.196 13.645 1.00 49.94 89 THR A N 1
ATOM 671 C CA . THR A 1 89 ? 27.679 21.104 14.791 1.00 49.94 89 THR A CA 1
ATOM 672 C C . THR A 1 89 ? 29.111 21.658 14.881 1.00 49.94 89 THR A C 1
ATOM 674 O O . THR A 1 89 ? 30.037 20.855 15.049 1.00 49.94 89 THR A O 1
ATOM 677 N N . PRO A 1 90 ? 29.360 22.978 14.825 1.00 47.62 90 PRO A N 1
ATOM 678 C CA . PRO A 1 90 ? 30.659 23.511 15.203 1.00 47.62 90 PRO A CA 1
ATOM 679 C C . PRO A 1 90 ? 30.750 23.489 16.732 1.00 47.62 90 PRO A C 1
ATOM 681 O O . PRO A 1 90 ? 30.404 24.443 17.427 1.00 47.62 90 PRO A O 1
ATOM 684 N N . LYS A 1 91 ? 31.208 22.356 17.276 1.00 45.72 91 LYS A N 1
ATOM 685 C CA . LYS A 1 91 ? 31.687 22.285 18.655 1.00 45.72 91 LYS A CA 1
ATOM 686 C C . LYS A 1 91 ? 32.974 23.112 18.710 1.00 45.72 91 LYS A C 1
ATOM 688 O O . LYS A 1 91 ? 34.029 22.666 18.277 1.00 45.72 91 LYS A O 1
ATOM 693 N N . LYS A 1 92 ? 32.811 24.350 19.177 1.00 43.72 92 LYS A N 1
ATOM 694 C CA . LYS A 1 92 ? 33.800 25.283 19.732 1.00 43.72 92 LYS A CA 1
ATOM 695 C C . LYS A 1 92 ? 35.092 24.569 20.170 1.00 43.72 92 LYS A C 1
ATOM 697 O O . LYS A 1 92 ? 35.181 24.071 21.289 1.00 43.72 92 LYS A O 1
ATOM 702 N N . VAL A 1 93 ? 36.090 24.519 19.288 1.00 41.81 93 VAL A N 1
ATOM 703 C CA . VAL A 1 93 ? 37.463 24.119 19.630 1.00 41.81 93 VAL A CA 1
ATOM 704 C C . VAL A 1 93 ? 38.130 25.328 20.271 1.00 41.81 93 VAL A C 1
ATOM 706 O O . VAL A 1 93 ? 38.693 26.193 19.607 1.00 41.81 93 VAL A O 1
ATOM 709 N N . SER A 1 94 ? 37.974 25.419 21.588 1.00 46.94 94 SER A N 1
ATOM 710 C CA . SER A 1 94 ? 38.725 26.340 22.426 1.00 46.94 94 SER A CA 1
ATOM 711 C C . SER A 1 94 ? 40.150 25.808 22.588 1.00 46.94 94 SER A C 1
ATOM 713 O O . SER A 1 94 ? 40.354 24.710 23.099 1.00 46.94 94 SER A O 1
ATOM 715 N N . THR A 1 95 ? 41.115 26.620 22.155 1.00 47.19 95 THR A N 1
ATOM 716 C CA . THR A 1 95 ? 42.406 26.858 22.824 1.00 47.19 95 THR A CA 1
ATOM 717 C C . THR A 1 95 ? 43.254 25.638 23.218 1.00 47.19 95 THR A C 1
ATOM 719 O O . THR A 1 95 ? 43.165 25.144 24.340 1.00 47.19 95 THR A O 1
ATOM 722 N N . LYS A 1 96 ? 44.214 25.259 22.363 1.00 43.81 96 LYS A N 1
ATOM 723 C CA . LYS A 1 96 ? 45.470 24.633 22.818 1.00 43.81 96 LYS A CA 1
ATOM 724 C C . LYS A 1 96 ? 46.695 25.304 22.181 1.00 43.81 96 LYS A C 1
ATOM 726 O O . LYS A 1 96 ? 47.055 25.036 21.042 1.00 43.81 96 LYS A O 1
ATOM 731 N N . LYS A 1 97 ? 47.340 26.157 22.975 1.00 44.44 97 LYS A N 1
ATOM 732 C CA . LYS A 1 97 ? 48.782 26.481 22.999 1.00 44.44 97 LYS A CA 1
ATOM 733 C C . LYS A 1 97 ? 49.086 26.696 24.496 1.00 44.44 97 LYS A C 1
ATOM 735 O O . LYS A 1 97 ? 48.218 27.301 25.127 1.00 44.44 97 LYS A O 1
ATOM 740 N N . PRO A 1 98 ? 50.181 26.191 25.109 1.00 46.09 98 PRO A N 1
ATOM 741 C CA . PRO A 1 98 ? 51.602 26.356 24.727 1.00 46.09 98 PRO A CA 1
ATOM 742 C C . PRO A 1 98 ? 52.357 25.001 24.580 1.00 46.09 98 PRO A C 1
ATOM 744 O O . PRO A 1 98 ? 51.847 23.978 25.009 1.00 46.09 98 PRO A O 1
ATOM 747 N N . LYS A 1 99 ? 53.418 24.868 23.762 1.00 37.75 99 LYS A N 1
ATOM 748 C CA . LYS A 1 99 ? 54.861 25.196 23.953 1.00 37.75 99 LYS A CA 1
ATOM 749 C C . LYS A 1 99 ? 55.657 24.138 24.764 1.00 37.75 99 LYS A C 1
ATOM 751 O O . LYS A 1 99 ? 55.411 24.000 25.951 1.00 37.75 99 LYS A O 1
ATOM 756 N N . VAL A 1 100 ? 56.688 23.566 24.099 1.00 43.97 100 VAL A N 1
ATOM 757 C CA . VAL A 1 100 ? 57.947 22.950 24.625 1.00 43.97 100 VAL A CA 1
ATOM 758 C C . VAL A 1 100 ? 57.766 21.573 25.303 1.00 43.97 100 VAL A C 1
ATOM 760 O O . VAL A 1 100 ? 56.895 21.422 26.139 1.00 43.97 100 VAL A O 1
ATOM 763 N N . VAL A 1 101 ? 58.450 20.483 24.906 1.00 48.81 101 VAL A N 1
ATOM 764 C CA . VAL A 1 101 ? 59.912 20.233 24.965 1.00 48.81 101 VAL A CA 1
ATOM 765 C C . VAL A 1 101 ? 60.375 19.187 23.908 1.00 48.81 101 VAL A C 1
ATOM 767 O O . VAL A 1 101 ? 59.795 18.112 23.797 1.00 48.81 101 VAL A O 1
ATOM 770 N N . LYS A 1 102 ? 61.440 19.506 23.151 1.00 52.78 102 LYS A N 1
ATOM 771 C CA . LYS A 1 102 ? 62.462 18.585 22.561 1.00 52.78 102 LYS A CA 1
ATOM 772 C C . LYS A 1 102 ? 63.517 18.274 23.670 1.00 52.78 102 LYS A C 1
ATOM 774 O O . LYS A 1 102 ? 63.447 19.007 24.654 1.00 52.78 102 LYS A O 1
ATOM 779 N N . PRO A 1 103 ? 64.533 17.365 23.571 1.00 55.47 103 PRO A N 1
ATOM 780 C CA . PRO A 1 103 ? 65.126 16.710 22.380 1.00 55.47 103 PRO A CA 1
ATOM 781 C C . PRO A 1 103 ? 65.639 15.240 22.544 1.00 55.47 103 PRO A C 1
ATOM 783 O O . PRO A 1 103 ? 65.765 14.730 23.651 1.00 55.47 103 PRO A O 1
ATOM 786 N N . LYS A 1 104 ? 66.035 14.621 21.411 1.00 41.66 104 LYS A N 1
ATOM 787 C CA . LYS A 1 104 ? 67.218 13.745 21.118 1.00 41.66 104 LYS A CA 1
ATOM 788 C C . LYS A 1 104 ? 66.835 12.774 19.984 1.00 41.66 104 LYS A C 1
ATOM 790 O O . LYS A 1 104 ? 65.729 12.264 20.005 1.00 41.66 104 LYS A O 1
ATOM 795 N N . SER A 1 105 ? 67.646 12.428 18.985 1.00 43.03 105 SER A N 1
ATOM 796 C CA . SER A 1 105 ? 69.013 12.768 18.568 1.00 43.03 105 SER A CA 1
ATOM 797 C C . SER A 1 105 ? 69.225 12.086 17.205 1.00 43.03 105 SER A C 1
ATOM 799 O O . SER A 1 105 ? 68.870 10.916 17.100 1.00 43.03 105 SER A O 1
ATOM 801 N N . THR A 1 106 ? 69.793 12.762 16.198 1.00 41.56 106 THR A N 1
ATOM 802 C CA . THR A 1 106 ? 70.764 12.169 15.249 1.00 41.56 106 THR A CA 1
ATOM 803 C C . THR A 1 106 ? 71.499 13.304 14.519 1.00 41.56 106 THR A C 1
ATOM 805 O O . THR A 1 106 ? 70.835 14.128 13.898 1.00 41.56 106 THR A O 1
ATOM 808 N N . THR A 1 107 ? 72.829 13.296 14.672 1.00 30.50 107 THR A N 1
ATOM 809 C CA . THR A 1 107 ? 73.908 14.027 13.968 1.00 30.50 107 THR A CA 1
ATOM 810 C C . THR A 1 107 ? 73.888 15.555 13.957 1.00 30.50 107 THR A C 1
ATOM 812 O O . THR A 1 107 ? 73.035 16.167 13.284 1.00 30.50 107 THR A O 1
#

Secondary structure (DSSP, 8-state):
-HHHHHHHHHHH--TT-EEHHHHHHHHHHHS---TTHHHHHHHHHHHHHHTTSEEEEEEETTEEEEEE--TT-----------------------------------

Radius of gyration: 26.31 Å; chains: 1; bounding box: 85×43×42 Å

Foldseek 3Di:
DVVLQVVQQVVVVDPQAAALVSSVVSCVVPHDDDPCVSVVSLVCVQVCVVVQQWPFSDDDRNGGGIHGRDVPDDDPPPDDPPDPDDPDDPPDPDDDDDDDDDDDDDD

pLDDT: mean 73.57, std 20.1, range [30.5, 92.75]

Organism: Schistosoma mansoni (NCBI:txid6183)

InterPro domains:
  IPR005818 Linker histone H1/H5, domain H15 [PF00538] (3-69)
  IPR005818 Linker histone H1/H5, domain H15 [PS51504] (1-70)
  IPR005818 Linker histone H1/H5, domain H15 [SM00526] (3-60)
  IPR005818 Linker histone H1/H5, domain H15 [cd00073] (3-81)
  IPR005819 Linker histone H1/H5 [PR00624] (11-28)
  IPR005819 Linker histone H1/H5 [PR00624] (31-49)
  IPR005819 Linker histone H1/H5 [PR00624] (52-76)
  IPR005819 Linker histone H1/H5 [PR00624] (85-99)
  IPR036388 Winged helix-like DNA-binding domain superfamily [G3DSA:1.10.10.10] (2-74)
  IPR036390 Winged helix DNA-binding domain superfamily [SSF46785] (3-82)